Protein AF-A0A9E3TY62-F1 (afdb_monomer)

Structure (mmCIF, N/CA/C/O backbone):
data_AF-A0A9E3TY62-F1
#
_entry.id   AF-A0A9E3TY62-F1
#
loop_
_atom_site.group_PDB
_atom_site.id
_atom_site.type_symbol
_atom_site.label_atom_id
_atom_site.label_alt_id
_atom_site.label_comp_id
_atom_site.label_asym_id
_atom_site.label_entity_id
_atom_site.label_seq_id
_atom_site.pdbx_PDB_ins_code
_atom_site.Cartn_x
_atom_site.Cartn_y
_atom_site.Cartn_z
_atom_site.occupancy
_atom_site.B_iso_or_equiv
_atom_site.auth_seq_id
_atom_site.auth_comp_id
_atom_site.auth_asym_id
_atom_site.auth_atom_id
_atom_site.pdbx_PDB_model_num
ATOM 1 N N . MET A 1 1 ? 28.205 15.790 -9.329 1.00 44.00 1 MET A N 1
ATOM 2 C CA . MET A 1 1 ? 28.280 14.473 -10.002 1.00 44.00 1 MET A CA 1
ATOM 3 C C . MET A 1 1 ? 27.092 14.344 -10.946 1.00 44.00 1 MET A C 1
ATOM 5 O O . MET A 1 1 ? 25.979 14.552 -10.475 1.00 44.00 1 MET A O 1
ATOM 9 N N . PRO A 1 2 ? 27.276 14.058 -12.245 1.00 47.84 2 PRO A N 1
ATOM 10 C CA . PRO A 1 2 ? 26.145 13.788 -13.127 1.00 47.84 2 PRO A CA 1
ATOM 11 C C . PRO A 1 2 ? 25.469 12.479 -12.696 1.00 47.84 2 PRO A C 1
ATOM 13 O O . PRO A 1 2 ? 26.142 11.464 -12.509 1.00 47.84 2 PRO A O 1
ATOM 16 N N . ARG A 1 3 ? 24.142 12.502 -12.512 1.00 54.97 3 ARG A N 1
ATOM 17 C CA . ARG A 1 3 ? 23.332 11.284 -12.352 1.00 54.97 3 ARG A CA 1
ATOM 18 C C . ARG A 1 3 ? 23.587 10.414 -13.585 1.00 54.97 3 ARG A C 1
ATOM 20 O O . ARG A 1 3 ? 23.227 10.820 -14.687 1.00 54.97 3 ARG A O 1
ATOM 27 N N . ARG A 1 4 ? 24.222 9.245 -13.423 1.00 62.19 4 ARG A N 1
ATOM 28 C CA . ARG A 1 4 ? 24.257 8.229 -14.489 1.00 62.19 4 ARG A CA 1
ATOM 29 C C . ARG A 1 4 ? 22.813 7.986 -14.926 1.00 62.19 4 ARG A C 1
ATOM 31 O O . ARG A 1 4 ? 21.961 7.760 -14.065 1.00 62.19 4 ARG A O 1
ATOM 38 N N . SER A 1 5 ? 22.532 8.078 -16.226 1.00 72.75 5 SER A N 1
ATOM 39 C CA . SER A 1 5 ? 21.196 7.744 -16.715 1.00 72.75 5 SER A CA 1
ATOM 40 C C . SER A 1 5 ? 20.910 6.290 -16.351 1.00 72.75 5 SER A C 1
ATOM 42 O O . SER A 1 5 ? 21.790 5.428 -16.457 1.00 72.75 5 SER A O 1
ATOM 44 N N . ARG A 1 6 ? 19.692 6.017 -15.883 1.00 76.44 6 ARG A N 1
ATOM 45 C CA . ARG A 1 6 ? 19.261 4.644 -15.630 1.00 76.44 6 ARG A CA 1
ATOM 46 C C . ARG A 1 6 ? 19.288 3.866 -16.945 1.00 76.44 6 ARG A C 1
ATOM 48 O O . ARG A 1 6 ? 19.201 4.438 -18.032 1.00 76.44 6 ARG A O 1
ATOM 55 N N . SER A 1 7 ? 19.496 2.556 -16.853 1.00 84.50 7 SER A N 1
ATOM 56 C CA . SER A 1 7 ? 19.413 1.716 -18.043 1.00 84.50 7 SER A CA 1
ATOM 57 C C . SER A 1 7 ? 17.947 1.609 -18.469 1.00 84.50 7 SER A C 1
ATOM 59 O O . SER A 1 7 ? 17.064 1.478 -17.623 1.00 84.50 7 SER A O 1
ATOM 61 N N . LYS A 1 8 ? 17.681 1.571 -19.780 1.00 86.12 8 LYS A N 1
ATOM 62 C CA . LYS A 1 8 ? 16.323 1.331 -20.309 1.00 86.12 8 LYS A CA 1
ATOM 63 C C . LYS A 1 8 ? 15.694 0.042 -19.765 1.00 86.12 8 LYS A C 1
ATOM 65 O O . LYS A 1 8 ? 14.478 -0.077 -19.676 1.00 86.12 8 LYS A O 1
ATOM 70 N N . ARG A 1 9 ? 16.526 -0.953 -19.428 1.00 83.31 9 ARG A N 1
ATOM 71 C CA . ARG A 1 9 ? 16.085 -2.212 -18.813 1.00 83.31 9 ARG A CA 1
ATOM 72 C C . ARG A 1 9 ? 15.537 -1.984 -17.404 1.00 83.31 9 ARG A C 1
ATOM 74 O O . ARG A 1 9 ? 14.505 -2.556 -17.079 1.00 83.31 9 ARG A O 1
ATOM 81 N N . LEU A 1 10 ? 16.220 -1.171 -16.599 1.00 82.56 10 LEU A N 1
ATOM 82 C CA . LEU A 1 10 ? 15.779 -0.829 -15.250 1.00 82.56 10 LEU A CA 1
ATOM 83 C C . LEU A 1 10 ? 14.485 -0.008 -15.286 1.00 82.56 10 LEU A C 1
ATOM 85 O O . LEU A 1 10 ? 13.564 -0.320 -14.546 1.00 82.56 10 LEU A O 1
ATOM 89 N N . GLU A 1 11 ? 14.384 0.967 -16.192 1.00 86.50 11 GLU A N 1
ATOM 90 C CA . GLU A 1 11 ? 13.160 1.764 -16.383 1.00 86.50 11 GLU A CA 1
ATOM 91 C C . GLU A 1 11 ? 11.951 0.870 -16.690 1.00 86.50 11 GLU A C 1
ATOM 93 O O . GLU A 1 11 ? 10.975 0.888 -15.952 1.00 86.50 11 GLU A O 1
ATOM 98 N N . ARG A 1 12 ? 12.067 -0.033 -17.673 1.00 87.12 12 ARG A N 1
ATOM 99 C CA . ARG A 1 12 ? 10.995 -0.993 -18.001 1.00 87.12 12 ARG A CA 1
ATOM 100 C C . ARG A 1 12 ? 10.634 -1.939 -16.855 1.00 87.12 12 ARG A C 1
ATOM 102 O O . ARG A 1 12 ? 9.499 -2.400 -16.785 1.00 87.12 12 ARG A O 1
ATOM 109 N N . ALA A 1 13 ? 11.601 -2.300 -16.013 1.00 84.31 13 ALA A N 1
ATOM 110 C CA . ALA A 1 13 ? 11.338 -3.136 -14.846 1.00 84.31 13 ALA A CA 1
ATOM 111 C C . ALA A 1 13 ? 10.551 -2.362 -13.778 1.00 84.31 13 ALA A C 1
ATOM 113 O O . ALA A 1 13 ? 9.628 -2.917 -13.191 1.00 84.31 13 ALA A O 1
ATOM 114 N N . ILE A 1 14 ? 10.877 -1.082 -13.572 1.00 87.00 14 ILE A N 1
ATOM 115 C CA . ILE A 1 14 ? 10.149 -0.188 -12.662 1.00 87.00 14 ILE A CA 1
ATOM 116 C C . ILE A 1 14 ? 8.728 0.066 -13.170 1.00 87.00 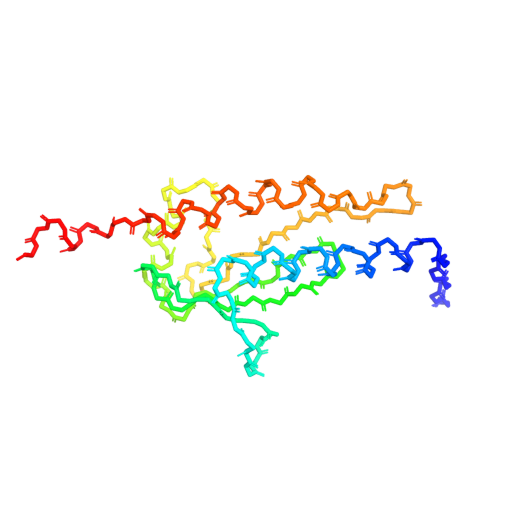14 ILE A C 1
ATOM 118 O O . ILE A 1 14 ? 7.794 0.007 -12.376 1.00 87.00 14 ILE A O 1
ATOM 122 N N . ASP A 1 15 ? 8.553 0.309 -14.470 1.00 90.12 15 ASP A N 1
ATOM 123 C CA . ASP A 1 15 ? 7.229 0.538 -15.059 1.00 90.12 15 ASP A CA 1
ATOM 124 C C . ASP A 1 15 ? 6.338 -0.694 -14.879 1.00 90.12 15 ASP A C 1
ATOM 126 O O . ASP A 1 15 ? 5.249 -0.593 -14.323 1.00 90.12 15 ASP A O 1
ATOM 130 N N . ARG A 1 16 ? 6.856 -1.884 -15.214 1.00 88.00 16 ARG A N 1
ATOM 131 C CA . ARG A 1 16 ? 6.154 -3.154 -14.978 1.00 88.00 16 ARG A CA 1
ATOM 132 C C . ARG A 1 16 ? 5.810 -3.361 -13.504 1.00 88.00 16 ARG A C 1
ATOM 134 O O . ARG A 1 16 ? 4.713 -3.799 -13.187 1.00 88.00 16 ARG A O 1
ATOM 141 N N . PHE A 1 17 ? 6.746 -3.060 -12.605 1.00 89.00 17 PHE A N 1
ATOM 142 C CA . PHE A 1 17 ? 6.515 -3.145 -11.166 1.00 89.00 17 PHE A CA 1
ATOM 143 C C . PHE A 1 17 ? 5.337 -2.273 -10.727 1.00 89.00 17 PHE A C 1
ATOM 145 O O . PHE A 1 17 ? 4.471 -2.744 -9.991 1.00 89.00 17 PHE A O 1
ATOM 152 N N . LYS A 1 18 ? 5.289 -1.024 -11.200 1.00 92.12 18 LYS A N 1
ATOM 153 C CA . LYS A 1 18 ? 4.190 -0.104 -10.905 1.00 92.12 18 LYS A CA 1
ATOM 154 C C . LYS A 1 18 ? 2.871 -0.611 -11.470 1.00 92.12 18 LYS A C 1
ATOM 156 O O . LYS A 1 18 ? 1.906 -0.692 -10.725 1.00 92.12 18 LYS A O 1
ATOM 161 N N . GLU A 1 19 ? 2.847 -1.000 -12.742 1.00 93.56 19 GLU A N 1
ATOM 162 C CA . GLU A 1 19 ? 1.646 -1.502 -13.419 1.00 93.56 19 GLU A CA 1
ATOM 163 C C . GLU A 1 19 ? 1.062 -2.741 -12.727 1.00 93.56 19 GLU A C 1
ATOM 165 O O . GLU A 1 19 ? -0.127 -2.767 -12.412 1.00 93.56 19 GLU A O 1
ATOM 170 N N . GLU A 1 20 ? 1.889 -3.754 -12.446 1.00 94.06 20 GLU A N 1
ATOM 171 C CA . GLU A 1 20 ? 1.426 -4.997 -11.817 1.00 94.06 20 GLU A CA 1
ATOM 172 C C . GLU A 1 20 ? 0.933 -4.758 -10.383 1.00 94.06 20 GLU A C 1
ATOM 174 O O . GLU A 1 20 ? -0.087 -5.320 -9.977 1.00 94.06 20 GLU A O 1
ATOM 179 N N . LEU A 1 21 ? 1.612 -3.899 -9.617 1.00 94.31 21 LEU A N 1
ATOM 180 C CA . LEU A 1 21 ? 1.193 -3.588 -8.254 1.00 94.31 21 LEU A CA 1
ATOM 181 C C . LEU A 1 21 ? -0.063 -2.704 -8.218 1.00 94.31 21 LEU A C 1
ATOM 183 O O . LEU A 1 21 ? -0.922 -2.932 -7.367 1.00 94.31 21 LEU A O 1
ATOM 187 N N . THR A 1 22 ? -0.205 -1.748 -9.143 1.00 95.56 22 THR A N 1
ATOM 188 C CA . THR A 1 22 ? -1.436 -0.960 -9.318 1.00 95.56 22 THR A CA 1
ATOM 189 C C . THR A 1 22 ? -2.611 -1.881 -9.633 1.00 95.56 22 THR A C 1
ATOM 191 O O . THR A 1 22 ? -3.609 -1.858 -8.914 1.00 95.56 22 THR A O 1
ATOM 194 N N . ALA A 1 23 ? -2.469 -2.765 -10.625 1.00 96.44 23 ALA A N 1
ATOM 195 C CA . ALA A 1 23 ? -3.512 -3.727 -10.974 1.00 96.44 23 ALA A CA 1
ATOM 196 C C . ALA A 1 23 ? -3.875 -4.634 -9.785 1.00 96.44 23 ALA A C 1
ATOM 198 O O . ALA A 1 23 ? -5.050 -4.928 -9.551 1.00 96.44 23 ALA A O 1
ATOM 199 N N . PHE A 1 24 ? -2.880 -5.049 -8.994 1.00 97.06 24 PHE A N 1
ATOM 200 C CA . PHE A 1 24 ? -3.114 -5.823 -7.781 1.00 97.06 24 PHE A CA 1
ATOM 201 C C . PHE A 1 24 ? -3.959 -5.055 -6.757 1.00 97.06 24 PHE A C 1
ATOM 203 O O . PHE A 1 24 ? -4.980 -5.583 -6.317 1.00 97.06 24 PHE A O 1
ATOM 210 N N . ILE A 1 25 ? -3.588 -3.827 -6.381 1.00 97.06 25 ILE A N 1
ATOM 211 C CA . ILE A 1 25 ? -4.348 -3.074 -5.368 1.00 97.06 25 ILE A CA 1
ATOM 212 C C . ILE A 1 25 ? -5.742 -2.683 -5.871 1.00 97.06 25 ILE A C 1
ATOM 214 O O . ILE A 1 25 ? -6.698 -2.722 -5.099 1.00 97.06 25 ILE A O 1
ATOM 218 N N . GLU A 1 26 ? -5.896 -2.389 -7.163 1.00 96.94 26 GLU A N 1
ATOM 219 C CA . GLU A 1 26 ? -7.201 -2.135 -7.786 1.00 96.94 26 GLU A CA 1
ATOM 220 C C . GLU A 1 2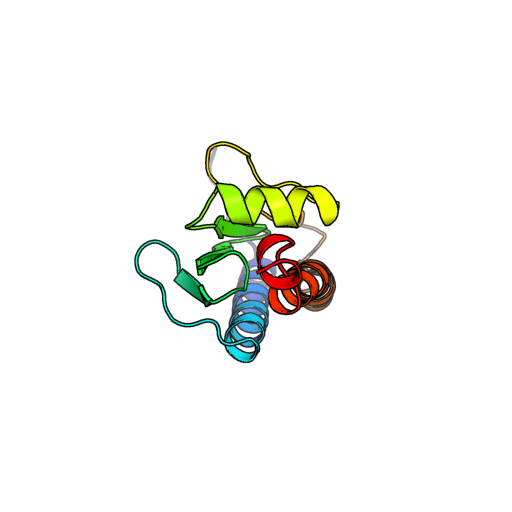6 ? -8.092 -3.382 -7.740 1.00 96.94 26 GLU A C 1
ATOM 222 O O . GLU A 1 26 ? -9.266 -3.284 -7.389 1.00 96.94 26 GLU A O 1
ATOM 227 N N . SER A 1 27 ? -7.529 -4.578 -7.960 1.00 97.44 27 SER A N 1
ATOM 228 C CA . SER A 1 27 ? -8.265 -5.845 -7.798 1.00 97.44 27 SER A CA 1
ATOM 229 C C . SER A 1 27 ? -8.742 -6.100 -6.361 1.00 97.44 27 SER A C 1
ATOM 231 O O . SER A 1 27 ? -9.641 -6.911 -6.140 1.00 97.44 27 SER A O 1
ATOM 233 N N . LYS A 1 28 ? -8.154 -5.405 -5.378 1.00 97.38 28 LYS A N 1
ATOM 234 C CA . LYS A 1 28 ? -8.562 -5.429 -3.967 1.00 97.38 28 LYS A CA 1
ATOM 235 C C . LYS A 1 28 ? -9.543 -4.314 -3.601 1.00 97.38 28 LYS A C 1
ATOM 237 O O . LYS A 1 28 ? -9.956 -4.246 -2.452 1.00 97.38 28 LYS A O 1
ATOM 242 N N . GLY A 1 29 ? -9.940 -3.473 -4.556 1.00 97.00 29 GLY A N 1
ATOM 243 C CA . GLY A 1 29 ? -10.878 -2.371 -4.337 1.00 97.00 29 GLY A CA 1
ATOM 244 C C . GLY A 1 29 ? -10.212 -1.013 -4.118 1.00 97.00 29 GLY A C 1
ATOM 245 O O . GLY A 1 29 ? -10.885 -0.070 -3.701 1.00 97.00 29 GLY A O 1
ATOM 246 N N . ALA A 1 30 ? -8.910 -0.876 -4.392 1.00 97.19 30 ALA A N 1
ATOM 247 C CA . ALA A 1 30 ? -8.287 0.440 -4.388 1.00 97.19 30 ALA A CA 1
ATOM 248 C C . ALA A 1 30 ? -8.889 1.334 -5.485 1.00 97.19 30 ALA A C 1
ATOM 250 O O . ALA A 1 30 ? -9.137 0.905 -6.609 1.00 97.19 30 ALA A O 1
ATOM 251 N N . THR A 1 31 ? -9.087 2.605 -5.156 1.00 96.50 31 THR A N 1
ATOM 252 C CA . THR A 1 31 ? -9.574 3.652 -6.062 1.00 96.50 31 THR A CA 1
ATOM 253 C C . THR A 1 31 ? -8.575 4.801 -6.119 1.00 96.50 31 THR A C 1
ATOM 255 O O . THR A 1 31 ? -7.674 4.892 -5.282 1.00 96.50 31 THR A O 1
ATOM 258 N N . ALA A 1 32 ? -8.721 5.696 -7.097 1.00 94.69 32 ALA A N 1
ATOM 259 C CA . ALA A 1 32 ? -7.863 6.870 -7.211 1.00 94.69 32 ALA A CA 1
ATOM 260 C C . ALA A 1 32 ? -7.940 7.757 -5.951 1.00 94.69 32 ALA A C 1
ATOM 262 O O . ALA A 1 32 ? -9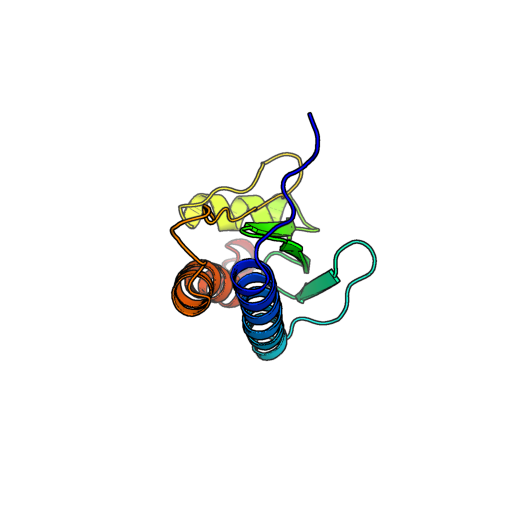.019 8.071 -5.432 1.00 94.69 32 ALA A O 1
ATOM 263 N N . GLY A 1 33 ? -6.774 8.167 -5.455 1.00 89.44 33 GLY A N 1
ATOM 264 C CA . GLY A 1 33 ? -6.626 9.101 -4.345 1.00 89.44 33 GLY A CA 1
ATOM 265 C C . GLY A 1 33 ? -6.405 10.546 -4.808 1.00 89.44 33 GLY A C 1
ATOM 266 O O . GLY A 1 33 ? -6.322 10.842 -5.997 1.00 89.44 33 GLY A O 1
ATOM 267 N N . ARG A 1 34 ? -6.332 11.475 -3.843 1.00 82.06 34 ARG A N 1
ATOM 268 C CA . ARG A 1 34 ? -6.023 12.898 -4.096 1.00 82.06 34 ARG A CA 1
ATOM 269 C C . ARG A 1 34 ? -4.586 13.261 -3.722 1.00 82.06 34 ARG A C 1
ATOM 271 O O . ARG A 1 34 ? -3.880 13.866 -4.516 1.00 82.06 34 ARG A O 1
ATOM 278 N N . PHE A 1 35 ? -4.183 12.941 -2.489 1.00 73.81 35 PHE A N 1
ATOM 279 C CA . PHE A 1 35 ? -2.837 13.229 -1.968 1.00 73.81 35 PHE A CA 1
ATOM 280 C C . PHE A 1 35 ? -1.853 12.081 -2.203 1.00 73.81 35 PHE A C 1
ATOM 282 O O . PHE A 1 35 ? -0.667 12.315 -2.410 1.00 73.81 35 PHE A O 1
ATOM 289 N N . TYR A 1 36 ? -2.368 10.857 -2.167 1.00 80.81 36 TYR A N 1
ATOM 290 C CA . TYR A 1 36 ? -1.694 9.643 -2.603 1.00 80.81 36 TYR A CA 1
ATOM 291 C C . TYR A 1 36 ? -2.356 9.169 -3.896 1.00 80.81 36 TYR A C 1
ATOM 293 O O . TYR A 1 36 ? -3.485 9.571 -4.187 1.00 80.81 36 TYR A O 1
ATOM 301 N N . GLU A 1 37 ? -1.660 8.331 -4.658 1.00 90.94 37 GLU A N 1
ATOM 302 C CA . GLU A 1 37 ? -2.117 7.871 -5.978 1.00 90.94 37 GLU A CA 1
ATOM 303 C C . GLU A 1 37 ? -3.390 7.029 -5.855 1.00 90.94 37 GLU A C 1
ATOM 305 O O . GLU A 1 37 ? -4.328 7.186 -6.637 1.00 90.94 37 GLU A O 1
ATOM 310 N N . HIS A 1 38 ? -3.461 6.208 -4.808 1.00 97.31 38 HIS A N 1
ATOM 311 C CA . HIS A 1 38 ? -4.563 5.299 -4.545 1.00 97.31 38 HIS A CA 1
ATOM 312 C C . HIS A 1 38 ? -5.024 5.373 -3.086 1.00 97.31 38 HIS A C 1
ATOM 314 O O . HIS A 1 38 ? -4.322 5.857 -2.190 1.00 97.31 38 HIS A O 1
ATOM 320 N N . LYS A 1 39 ? -6.234 4.880 -2.839 1.00 97.44 39 LYS A N 1
ATOM 321 C CA . LYS A 1 39 ? -6.800 4.667 -1.507 1.00 97.44 39 LYS A CA 1
ATOM 322 C C . LYS A 1 39 ? -7.659 3.408 -1.500 1.00 97.44 39 LYS A C 1
ATOM 324 O O . LYS A 1 39 ? -8.302 3.109 -2.502 1.00 97.44 39 LYS A O 1
ATOM 329 N N . ILE A 1 40 ? -7.693 2.701 -0.382 1.00 97.25 40 ILE A N 1
ATOM 330 C CA . ILE A 1 40 ? -8.517 1.506 -0.189 1.00 97.25 40 ILE A CA 1
ATOM 331 C C . ILE A 1 40 ? -9.209 1.592 1.171 1.00 97.25 40 ILE A C 1
ATOM 333 O O . ILE A 1 40 ? -8.586 1.981 2.161 1.00 97.25 40 ILE A O 1
ATOM 337 N N . GLU A 1 41 ? -10.505 1.294 1.208 1.00 97.38 41 GLU A N 1
ATOM 338 C CA . GLU A 1 41 ? -11.246 1.183 2.465 1.00 97.38 41 GLU A CA 1
ATOM 339 C C . GLU A 1 41 ? -10.866 -0.122 3.157 1.00 97.38 41 GLU A C 1
ATOM 341 O O . GLU A 1 41 ? -10.805 -1.178 2.528 1.00 97.38 41 GLU A O 1
ATOM 346 N N . THR A 1 42 ? -10.571 -0.041 4.450 1.00 96.62 42 THR A N 1
ATOM 347 C CA . THR A 1 42 ? -10.185 -1.197 5.259 1.00 96.62 42 THR A CA 1
ATOM 348 C C . THR A 1 42 ? -10.907 -1.151 6.604 1.00 96.62 42 THR A C 1
ATOM 350 O O . THR A 1 42 ? -11.371 -0.082 7.011 1.00 96.62 42 THR A O 1
ATOM 353 N N . PRO A 1 43 ? -10.956 -2.266 7.345 1.00 95.38 43 PRO A N 1
ATOM 354 C CA . PRO A 1 43 ? -11.450 -2.271 8.721 1.00 95.38 43 PRO A CA 1
ATOM 355 C C . PRO A 1 43 ? -10.721 -1.299 9.665 1.00 95.38 43 PRO A C 1
ATOM 357 O O . PRO A 1 43 ? -11.301 -0.849 10.647 1.00 95.38 43 PRO A O 1
ATOM 360 N N . ALA A 1 44 ? -9.472 -0.921 9.363 1.00 95.06 44 ALA A N 1
ATOM 361 C CA . ALA A 1 44 ? -8.726 0.103 10.103 1.00 95.06 44 ALA A CA 1
ATOM 362 C C . ALA A 1 44 ? 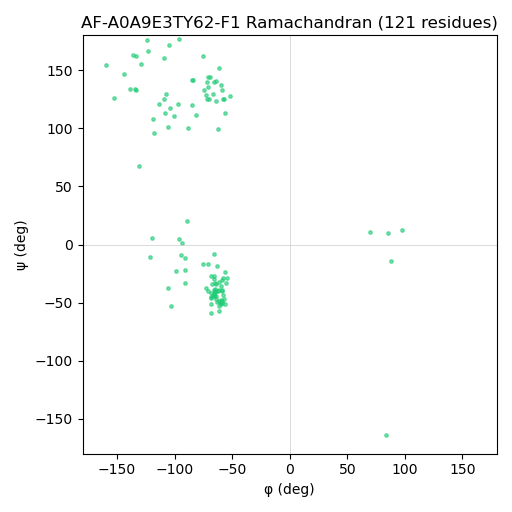-8.931 1.530 9.553 1.00 95.06 44 ALA A C 1
ATOM 364 O O . ALA A 1 44 ? -8.088 2.405 9.759 1.00 95.06 44 ALA A O 1
ATOM 365 N N . GLY A 1 45 ? -10.014 1.761 8.807 1.00 95.00 45 GLY A N 1
ATOM 366 C CA . GLY A 1 45 ? -10.271 3.005 8.089 1.00 95.00 45 GLY A CA 1
ATOM 367 C C . GLY A 1 45 ? -9.578 3.056 6.726 1.00 95.00 45 GLY A C 1
ATOM 368 O O . GLY A 1 45 ? -9.152 2.041 6.168 1.00 95.00 45 GLY A O 1
ATOM 369 N N . LEU A 1 46 ? -9.485 4.254 6.150 1.00 97.25 46 LEU A N 1
ATOM 370 C CA . LEU A 1 46 ? -8.906 4.436 4.824 1.00 97.25 46 LEU A CA 1
ATOM 371 C C . LEU A 1 46 ? -7.379 4.264 4.858 1.00 97.25 46 LEU A C 1
ATOM 373 O O . LEU A 1 46 ? -6.680 4.921 5.635 1.00 97.25 46 LEU A O 1
ATOM 377 N N . LEU A 1 47 ? -6.850 3.420 3.972 1.00 98.06 47 LEU A N 1
ATOM 378 C CA . LEU A 1 47 ? -5.417 3.294 3.721 1.00 98.06 47 LEU A CA 1
ATOM 379 C C . LEU A 1 47 ? -5.069 3.997 2.407 1.00 98.06 47 LEU A C 1
ATOM 381 O O . LEU A 1 47 ? -5.520 3.608 1.331 1.00 98.06 47 LEU A O 1
ATOM 385 N N . HIS A 1 48 ? -4.234 5.026 2.484 1.00 98.19 48 HIS A N 1
ATOM 386 C CA . HIS A 1 48 ? -3.671 5.703 1.321 1.00 98.19 48 HIS A CA 1
ATOM 387 C C . HIS A 1 48 ? -2.422 4.981 0.815 1.00 98.19 48 HIS A C 1
ATOM 389 O O . HIS A 1 48 ? -1.619 4.529 1.629 1.00 98.19 48 HIS A O 1
ATOM 395 N N . ILE A 1 49 ? -2.233 4.905 -0.506 1.00 98.00 49 ILE A N 1
ATOM 396 C CA . ILE A 1 49 ? -1.163 4.131 -1.151 1.00 98.00 49 ILE A CA 1
ATOM 397 C C . ILE A 1 49 ? -0.552 4.928 -2.315 1.00 98.00 49 ILE A C 1
ATOM 399 O O . ILE A 1 49 ? -1.269 5.461 -3.158 1.00 98.00 49 ILE A O 1
ATOM 403 N N . SER A 1 50 ? 0.778 4.974 -2.389 1.00 96.44 50 SER A N 1
ATOM 404 C CA . SER A 1 50 ? 1.545 5.457 -3.546 1.00 96.44 50 SER A CA 1
ATOM 405 C C . SER A 1 50 ? 2.670 4.485 -3.880 1.00 96.44 50 SER A C 1
ATOM 407 O O . SER A 1 50 ? 3.429 4.078 -2.992 1.00 96.44 50 SER A O 1
ATOM 409 N N . ILE A 1 51 ? 2.811 4.146 -5.160 1.00 94.56 51 ILE A N 1
ATOM 410 C CA . ILE A 1 51 ? 3.777 3.154 -5.631 1.00 94.56 51 ILE A CA 1
ATOM 411 C C . ILE A 1 51 ? 5.000 3.870 -6.202 1.00 94.56 51 ILE A C 1
ATOM 413 O O . ILE A 1 51 ? 4.988 4.487 -7.269 1.00 94.56 51 ILE A O 1
ATOM 417 N N . ASN A 1 52 ? 6.110 3.756 -5.484 1.00 91.56 52 ASN A N 1
ATOM 418 C CA . ASN A 1 52 ? 7.366 4.391 -5.841 1.00 91.56 52 ASN A CA 1
ATOM 419 C C . ASN A 1 52 ? 8.354 3.367 -6.408 1.00 91.56 52 AS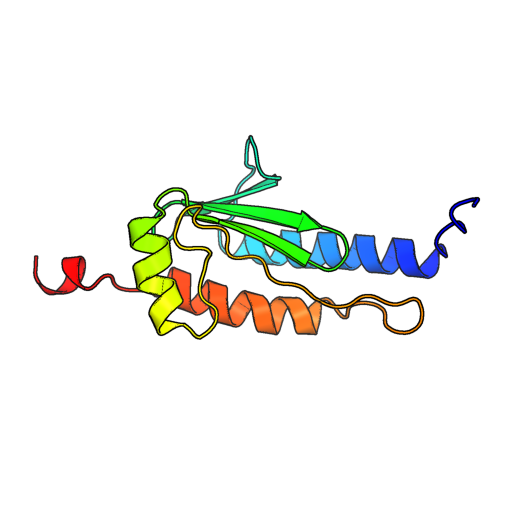N A C 1
ATOM 421 O O . ASN A 1 52 ? 8.133 2.163 -6.372 1.00 91.56 52 ASN A O 1
ATOM 425 N N . GLU A 1 53 ? 9.480 3.845 -6.933 1.00 88.81 53 GLU A N 1
ATOM 426 C CA . GLU A 1 53 ? 10.586 2.978 -7.346 1.00 88.81 53 GLU A CA 1
ATOM 427 C C . GLU A 1 53 ? 11.139 2.215 -6.132 1.00 88.81 53 GLU A C 1
ATOM 429 O O . GLU A 1 53 ? 11.906 2.770 -5.348 1.00 88.81 53 GLU A O 1
ATOM 434 N N . GLY A 1 54 ? 10.737 0.950 -5.967 1.00 85.81 54 GLY A N 1
ATOM 435 C CA . GLY A 1 54 ? 11.303 0.071 -4.937 1.00 85.81 54 GLY A CA 1
ATOM 436 C C . GLY A 1 54 ? 10.658 0.198 -3.580 1.00 85.81 54 GLY A C 1
ATOM 437 O O . GLY A 1 54 ? 11.171 -0.339 -2.611 1.00 85.81 54 GLY A O 1
ATOM 438 N N . TRP A 1 55 ? 9.548 0.911 -3.456 1.00 91.56 55 TRP A N 1
ATOM 439 C CA . TRP A 1 55 ? 8.842 0.959 -2.187 1.00 91.56 55 TRP A CA 1
ATOM 440 C C . TRP A 1 55 ? 7.394 1.377 -2.369 1.00 91.56 55 TRP A C 1
ATOM 442 O O . TRP A 1 55 ? 7.031 2.076 -3.317 1.00 91.56 55 TRP A O 1
ATOM 452 N N . ILE A 1 56 ? 6.571 0.950 -1.425 1.00 95.44 56 ILE A N 1
ATOM 453 C CA . ILE A 1 56 ? 5.156 1.280 -1.348 1.00 95.44 56 ILE A CA 1
ATOM 454 C C . ILE A 1 56 ? 5.012 2.229 -0.171 1.00 95.44 56 ILE A C 1
ATOM 456 O O . ILE A 1 56 ? 5.259 1.857 0.978 1.00 95.44 56 ILE A O 1
ATOM 460 N N . ALA A 1 57 ? 4.653 3.474 -0.462 1.00 96.56 57 ALA A N 1
ATOM 461 C CA . ALA A 1 57 ? 4.342 4.440 0.573 1.00 96.56 57 ALA A CA 1
ATOM 462 C C . ALA A 1 57 ? 2.877 4.256 0.954 1.00 96.56 57 ALA A C 1
ATOM 464 O O . ALA A 1 57 ? 2.007 4.415 0.098 1.00 96.56 57 ALA A O 1
ATOM 465 N N . THR A 1 58 ? 2.599 3.947 2.220 1.00 97.81 58 THR A N 1
ATOM 466 C CA . THR A 1 58 ? 1.217 3.854 2.696 1.00 97.81 58 THR A CA 1
ATOM 467 C C . THR A 1 58 ? 0.996 4.661 3.960 1.00 97.81 58 THR A C 1
ATOM 469 O O . THR A 1 58 ? 1.937 4.963 4.707 1.00 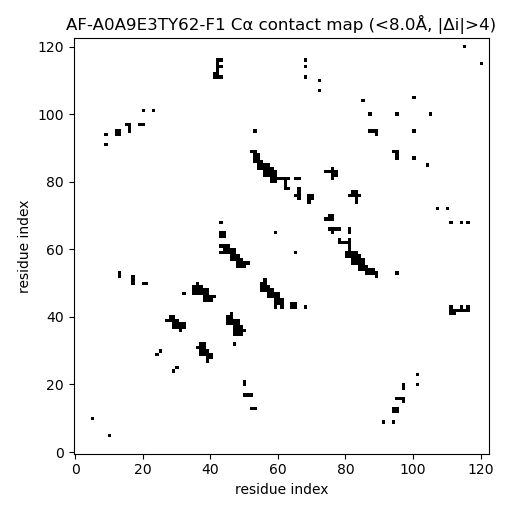97.81 58 THR A O 1
ATOM 472 N N . ARG A 1 59 ? -0.255 5.057 4.188 1.00 98.00 59 ARG A N 1
ATOM 473 C CA . ARG A 1 59 ? -0.644 5.809 5.374 1.00 98.00 59 ARG A CA 1
ATOM 474 C C . ARG A 1 59 ? -2.100 5.563 5.740 1.00 98.00 59 ARG A C 1
ATOM 476 O O . ARG A 1 59 ? -2.975 5.808 4.916 1.00 98.00 59 ARG A O 1
ATOM 483 N N . PHE A 1 60 ? -2.342 5.159 6.980 1.00 97.81 60 PHE A N 1
ATOM 484 C CA . PHE A 1 60 ? -3.689 5.123 7.545 1.00 97.81 60 PHE A CA 1
ATOM 485 C C . PHE A 1 60 ? -4.207 6.542 7.802 1.00 97.81 60 PHE A C 1
ATOM 487 O O . PHE A 1 60 ? -3.473 7.384 8.330 1.00 97.81 60 PHE A O 1
ATOM 494 N N . GLU A 1 61 ? -5.459 6.802 7.431 1.00 96.50 61 GLU A N 1
ATOM 495 C CA . GLU A 1 61 ? -6.182 8.015 7.826 1.00 96.50 61 GLU A CA 1
ATOM 496 C C . GLU A 1 61 ? -6.467 8.001 9.335 1.00 96.50 61 GLU A C 1
ATOM 498 O O . GLU A 1 61 ? -6.150 8.969 10.029 1.00 96.50 61 GLU A O 1
ATOM 503 N N . ASP A 1 62 ? -6.944 6.866 9.860 1.00 96.62 62 ASP A N 1
ATOM 504 C CA . ASP A 1 62 ? -7.045 6.619 11.298 1.00 96.62 62 ASP A CA 1
ATOM 505 C C . ASP A 1 62 ? -5.738 6.015 11.838 1.00 96.62 62 ASP A C 1
ATOM 507 O O . ASP A 1 62 ? -5.448 4.820 11.725 1.00 96.62 62 ASP A O 1
ATOM 511 N N . VAL A 1 63 ? -4.923 6.872 12.454 1.00 97.31 63 VAL A N 1
ATOM 512 C CA . VAL A 1 63 ? -3.645 6.474 13.056 1.00 97.31 63 VAL A CA 1
ATOM 513 C C . VAL A 1 63 ? -3.845 5.498 14.221 1.00 97.31 63 VAL A C 1
ATOM 515 O O . VAL A 1 63 ? -3.007 4.618 14.424 1.00 97.31 63 VAL A O 1
ATOM 518 N N . GLY A 1 64 ? -4.921 5.627 14.999 1.00 95.62 64 GLY A N 1
ATOM 519 C CA . GLY A 1 64 ? -5.194 4.765 16.151 1.00 95.62 64 GLY A CA 1
ATOM 520 C C . GLY A 1 64 ? -5.511 3.338 15.717 1.00 95.62 64 GLY A C 1
ATOM 521 O O . GLY A 1 64 ? -4.848 2.396 16.164 1.00 95.62 64 GLY A O 1
ATOM 522 N N . ALA A 1 65 ? -6.452 3.193 14.784 1.00 95.31 65 ALA A N 1
ATOM 523 C CA . ALA A 1 65 ? -6.843 1.900 14.230 1.00 95.31 65 ALA A CA 1
ATOM 524 C C . ALA A 1 65 ? -5.687 1.230 13.466 1.00 95.31 65 ALA A C 1
ATOM 526 O O . ALA A 1 65 ? -5.379 0.060 13.705 1.00 95.31 65 ALA A O 1
ATOM 527 N N . GLY A 1 66 ? -4.964 1.988 12.632 1.00 96.44 66 GLY A N 1
ATOM 528 C CA . GLY A 1 66 ? -3.779 1.486 11.928 1.00 96.44 66 GLY A CA 1
ATOM 529 C C . GLY A 1 66 ? -2.692 0.972 12.879 1.00 96.44 66 GLY A C 1
ATOM 530 O O . GLY A 1 66 ? -2.092 -0.080 12.649 1.00 96.44 66 GLY A O 1
ATOM 531 N N . ASN A 1 67 ? -2.466 1.656 14.004 1.00 95.62 67 ASN A N 1
ATOM 532 C CA . ASN A 1 67 ? -1.559 1.171 15.047 1.00 95.62 67 ASN A CA 1
ATOM 533 C C . ASN A 1 67 ? -2.057 -0.111 15.716 1.00 95.62 67 ASN A C 1
ATOM 535 O O . ASN A 1 67 ? -1.254 -1.008 15.975 1.00 95.62 67 ASN A O 1
ATOM 539 N N . ALA A 1 68 ? -3.349 -0.187 16.038 1.00 94.19 68 ALA A N 1
ATOM 540 C CA . ALA A 1 68 ? -3.936 -1.358 16.681 1.00 94.19 68 ALA A CA 1
ATOM 541 C C . ALA A 1 68 ? -3.756 -2.609 15.810 1.00 94.19 68 ALA A C 1
ATOM 543 O O . ALA A 1 68 ? -3.242 -3.620 16.292 1.00 94.19 68 ALA A O 1
ATOM 544 N N . PHE A 1 69 ? -4.062 -2.503 14.514 1.00 94.62 69 PHE A N 1
ATOM 545 C CA . PHE A 1 69 ? -3.816 -3.570 13.551 1.00 94.62 69 PHE A CA 1
ATOM 546 C C . PHE A 1 69 ? -2.318 -3.896 13.437 1.00 94.62 69 PHE A C 1
ATOM 548 O O . PHE A 1 69 ? -1.897 -5.032 13.684 1.00 94.62 69 PHE A O 1
ATOM 555 N N . THR A 1 70 ? -1.485 -2.906 13.097 1.00 95.00 70 THR A N 1
ATOM 556 C CA . THR A 1 70 ? -0.093 -3.175 12.698 1.00 95.00 70 THR A CA 1
ATOM 557 C C . THR A 1 70 ? 0.792 -3.677 13.836 1.00 95.00 70 THR A C 1
ATOM 559 O O . THR A 1 70 ? 1.702 -4.469 13.578 1.00 95.00 70 THR A O 1
ATOM 562 N N . LYS A 1 71 ? 0.492 -3.327 15.097 1.00 90.56 71 LYS A N 1
ATOM 563 C CA . LYS A 1 71 ? 1.155 -3.907 16.283 1.00 90.56 71 LYS A CA 1
ATOM 564 C C . LYS A 1 71 ? 1.069 -5.436 16.324 1.00 90.56 71 LYS A C 1
ATOM 566 O O . LYS A 1 71 ? 2.002 -6.076 16.796 1.00 90.56 71 LYS A O 1
ATOM 571 N N . SER A 1 72 ? -0.020 -6.013 15.817 1.00 84.00 72 SER A N 1
ATOM 572 C CA . SER A 1 72 ? -0.246 -7.466 15.778 1.00 84.00 72 SER A CA 1
ATOM 573 C C . SER A 1 72 ? 0.251 -8.139 14.487 1.00 84.00 72 SER A C 1
ATOM 575 O O . SER A 1 72 ? 0.317 -9.368 14.404 1.00 84.00 72 SER A O 1
ATOM 577 N N . CYS A 1 73 ? 0.601 -7.352 13.462 1.00 81.44 73 CYS A N 1
ATOM 578 C CA . CYS A 1 73 ? 0.904 -7.868 12.125 1.00 81.44 73 CYS A CA 1
ATOM 579 C C . CYS A 1 73 ? 2.402 -8.124 11.873 1.00 81.44 73 CYS A C 1
ATOM 581 O O . CYS A 1 73 ? 2.743 -8.741 10.870 1.00 81.44 73 CYS A O 1
ATOM 583 N N . GLY A 1 74 ? 3.296 -7.702 12.776 1.00 81.56 74 GLY A N 1
ATOM 584 C CA . GLY A 1 74 ? 4.752 -7.905 12.672 1.00 81.56 74 GLY A CA 1
ATOM 585 C C . GLY A 1 74 ? 5.507 -6.808 11.910 1.00 81.56 74 GLY A C 1
ATOM 586 O O . GLY A 1 74 ? 6.721 -6.700 12.057 1.00 81.56 74 GLY A O 1
ATOM 587 N N . VAL A 1 75 ? 4.802 -5.946 11.170 1.00 89.75 75 VAL A N 1
ATOM 588 C CA . VAL A 1 75 ? 5.357 -4.732 10.552 1.00 89.75 75 VAL A CA 1
ATOM 589 C C . VAL A 1 75 ? 4.621 -3.533 11.149 1.00 89.75 75 VAL A C 1
ATOM 591 O O . VAL A 1 75 ? 3.518 -3.228 10.704 1.00 89.75 75 VAL A O 1
ATOM 594 N N . PRO A 1 76 ? 5.155 -2.864 12.184 1.00 93.56 76 PRO A N 1
ATOM 595 C CA . PRO A 1 76 ? 4.454 -1.756 12.823 1.00 93.56 76 PRO A CA 1
ATOM 596 C C . PRO A 1 76 ? 4.436 -0.515 11.922 1.00 93.56 76 PRO A C 1
ATOM 598 O O . PRO A 1 76 ? 5.444 -0.167 11.303 1.00 93.56 76 PRO A O 1
ATOM 601 N N . CYS A 1 77 ? 3.310 0.201 11.882 1.00 96.69 77 CYS A N 1
ATOM 602 C CA . CYS A 1 77 ? 3.287 1.544 11.309 1.00 96.69 77 CYS A CA 1
ATOM 603 C C . CYS 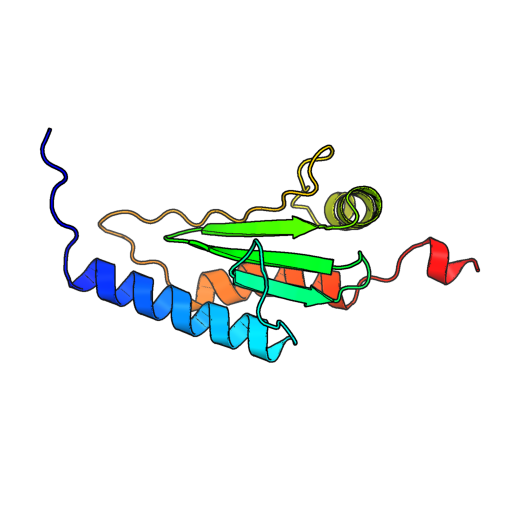A 1 77 ? 3.928 2.562 12.265 1.00 96.69 77 CYS A C 1
ATOM 605 O O . CYS A 1 77 ? 4.065 2.330 13.468 1.00 96.69 77 CYS A O 1
ATOM 607 N N . ASN A 1 78 ? 4.301 3.730 11.745 1.00 97.00 78 ASN A N 1
ATOM 608 C CA . ASN A 1 78 ? 4.743 4.842 12.574 1.00 97.00 78 ASN A CA 1
ATOM 609 C C . ASN A 1 78 ? 3.586 5.329 13.471 1.00 97.00 78 ASN A C 1
ATOM 611 O O . ASN A 1 78 ? 2.567 5.780 12.936 1.00 97.00 78 ASN A O 1
ATOM 615 N N . PRO A 1 79 ? 3.762 5.358 14.806 1.00 96.25 79 PRO A N 1
ATOM 616 C CA . PRO A 1 79 ? 2.642 5.539 15.718 1.00 96.25 79 PRO A CA 1
ATOM 617 C C . PRO A 1 79 ? 2.034 6.937 15.733 1.00 96.25 79 PRO A C 1
ATOM 619 O O . PRO A 1 79 ? 0.908 7.093 16.188 1.00 96.25 79 PRO A O 1
ATOM 622 N N . TYR A 1 80 ? 2.740 7.939 15.212 1.00 96.62 80 TYR A N 1
ATOM 623 C CA . TYR A 1 80 ? 2.282 9.329 15.200 1.00 96.62 80 TYR A CA 1
ATOM 624 C C . TYR A 1 80 ? 1.675 9.747 13.862 1.00 96.62 80 TYR A C 1
ATOM 626 O O . TYR A 1 80 ? 0.932 10.719 13.791 1.00 96.62 80 TYR A O 1
ATOM 634 N N . SER A 1 81 ? 2.029 9.052 12.780 1.00 96.88 81 SER A N 1
ATOM 635 C CA . SER A 1 81 ? 1.650 9.457 11.423 1.00 96.88 81 SER A CA 1
ATOM 636 C C . SER A 1 81 ? 0.847 8.413 10.660 1.00 96.88 81 SER A C 1
ATOM 638 O O . SER A 1 81 ? 0.350 8.741 9.585 1.00 96.88 81 SER A O 1
ATOM 640 N N . GLY A 1 82 ? 0.743 7.181 11.168 1.00 97.19 82 GLY A N 1
ATOM 641 C CA . GLY A 1 82 ? 0.072 6.072 10.488 1.00 97.19 82 GLY A CA 1
ATOM 642 C C . GLY A 1 82 ? 0.820 5.572 9.250 1.00 97.19 82 GLY A C 1
ATOM 643 O O . GLY A 1 82 ? 0.258 4.821 8.461 1.00 97.19 82 GLY A O 1
ATOM 644 N N . LYS A 1 83 ? 2.071 6.004 9.031 1.00 97.62 83 LYS A N 1
ATOM 645 C CA . LYS A 1 83 ? 2.871 5.588 7.870 1.00 97.62 83 LYS A CA 1
ATOM 646 C C . LYS A 1 83 ? 3.272 4.125 7.994 1.00 97.62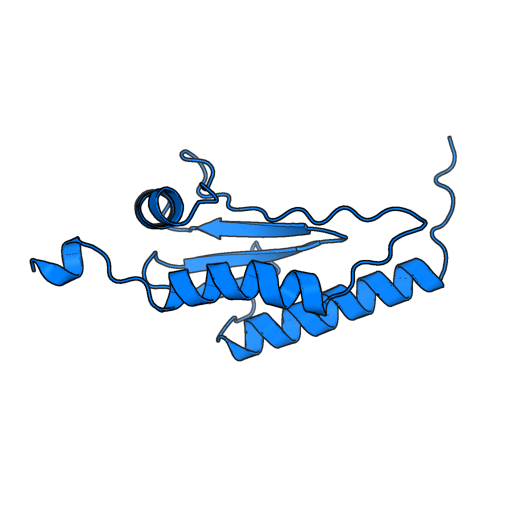 83 LYS A C 1
ATOM 648 O O . LYS A 1 83 ? 3.919 3.762 8.974 1.00 97.62 83 LYS A O 1
ATOM 653 N N . TRP A 1 84 ? 2.962 3.324 6.987 1.00 97.38 84 TRP A N 1
ATOM 654 C CA . TRP A 1 84 ? 3.241 1.890 6.966 1.00 97.38 84 TRP A CA 1
ATOM 655 C C . TRP A 1 84 ? 3.923 1.514 5.646 1.00 97.38 84 TRP A C 1
ATOM 657 O O . TRP A 1 84 ? 3.345 0.920 4.742 1.00 97.38 84 TRP A O 1
ATOM 667 N N . ASN A 1 85 ? 5.153 1.998 5.484 1.00 96.19 85 ASN A N 1
ATOM 668 C CA . ASN A 1 85 ? 5.876 1.901 4.221 1.00 96.19 85 ASN A CA 1
ATOM 669 C C . ASN A 1 85 ? 6.576 0.547 4.078 1.00 96.19 85 ASN A C 1
ATOM 671 O O . ASN A 1 85 ? 7.187 0.063 5.030 1.00 96.19 85 ASN A O 1
ATOM 675 N N . PHE A 1 86 ? 6.573 0.008 2.862 1.00 94.81 86 PHE A N 1
ATOM 676 C CA . PHE A 1 86 ? 7.237 -1.248 2.515 1.00 94.81 86 PHE A CA 1
ATOM 677 C C . PHE A 1 86 ? 8.386 -0.960 1.564 1.00 94.81 86 PHE A C 1
ATOM 679 O O . PHE A 1 86 ? 8.167 -0.386 0.500 1.00 94.81 86 PHE A O 1
ATOM 686 N N . HIS A 1 87 ? 9.607 -1.324 1.950 1.00 91.44 87 HIS A N 1
ATOM 687 C CA . HIS A 1 87 ? 10.815 -1.039 1.181 1.00 91.44 87 HIS A CA 1
ATOM 688 C C . HIS A 1 87 ? 11.380 -2.322 0.571 1.00 91.44 87 HIS A C 1
ATOM 690 O O . HIS A 1 87 ? 11.691 -3.270 1.286 1.00 91.44 87 HIS A O 1
ATOM 696 N N . TYR A 1 88 ? 11.568 -2.305 -0.743 1.00 87.81 88 TYR A N 1
ATOM 697 C CA . TYR A 1 88 ? 12.114 -3.389 -1.547 1.00 87.81 88 TYR A CA 1
ATOM 698 C C . TYR A 1 88 ? 13.404 -2.893 -2.207 1.00 87.81 88 TYR A C 1
ATOM 700 O O . TYR A 1 88 ? 13.351 -2.032 -3.091 1.00 87.81 88 TYR A O 1
ATOM 708 N N . PRO A 1 89 ? 14.583 -3.364 -1.768 1.00 76.81 89 PRO A N 1
ATOM 709 C CA . PRO A 1 89 ? 15.842 -2.886 -2.318 1.00 76.81 89 PRO A CA 1
ATOM 710 C C . PRO A 1 89 ? 15.873 -3.116 -3.833 1.00 76.81 89 PRO A C 1
ATOM 712 O O . PRO A 1 89 ? 15.683 -4.236 -4.302 1.00 76.81 89 PRO A O 1
ATOM 715 N N . ILE A 1 90 ? 16.112 -2.041 -4.586 1.00 73.00 90 ILE A N 1
ATOM 716 C CA . ILE A 1 90 ? 16.514 -2.126 -5.988 1.00 73.00 90 ILE A CA 1
ATOM 717 C C . ILE A 1 90 ? 17.978 -1.747 -6.057 1.00 73.00 90 ILE A C 1
ATOM 719 O O . ILE A 1 90 ? 18.364 -0.668 -5.600 1.00 73.00 90 ILE A O 1
ATOM 723 N N . ASP A 1 91 ? 18.778 -2.578 -6.702 1.00 68.19 91 ASP A N 1
ATOM 724 C CA . ASP A 1 91 ? 20.089 -2.162 -7.171 1.00 68.19 91 ASP A CA 1
ATOM 725 C C . ASP A 1 91 ? 20.228 -2.408 -8.679 1.00 68.19 91 ASP A C 1
ATOM 727 O O . ASP A 1 91 ? 19.335 -2.914 -9.357 1.00 68.19 91 ASP A O 1
ATOM 731 N N . SER A 1 92 ? 21.353 -1.985 -9.254 1.00 59.41 92 SER A N 1
ATOM 732 C CA . SER A 1 92 ? 21.598 -2.120 -10.693 1.00 59.41 92 SER A CA 1
ATOM 733 C C . SER A 1 92 ? 21.717 -3.574 -11.172 1.00 59.41 92 SER A C 1
ATOM 735 O O . SER A 1 92 ? 21.814 -3.798 -12.379 1.00 59.41 92 SER A O 1
ATOM 737 N N . VAL A 1 93 ? 21.761 -4.537 -10.248 1.00 59.34 93 VAL A N 1
ATOM 738 C CA . VAL A 1 93 ? 21.929 -5.972 -10.503 1.00 59.34 93 VAL A CA 1
ATOM 739 C C . VAL A 1 93 ? 20.602 -6.712 -10.306 1.00 59.34 93 VAL A C 1
ATOM 741 O O . VAL A 1 93 ? 20.275 -7.609 -11.083 1.00 59.34 93 VAL A O 1
ATOM 744 N N . THR A 1 94 ? 19.812 -6.299 -9.319 1.00 63.38 94 THR A N 1
ATOM 745 C CA . THR A 1 94 ? 18.541 -6.889 -8.910 1.00 63.38 94 THR A CA 1
ATOM 746 C C . THR A 1 94 ? 17.386 -6.001 -9.367 1.00 63.38 94 THR A C 1
ATOM 748 O O . THR A 1 94 ? 17.065 -4.969 -8.784 1.00 63.38 94 THR A O 1
ATOM 751 N N . SER A 1 95 ? 16.736 -6.391 -10.466 1.00 67.69 95 SER A N 1
ATOM 752 C CA . SER A 1 95 ? 15.409 -5.856 -10.777 1.00 67.69 95 SER A CA 1
ATOM 753 C C . SER A 1 95 ? 14.421 -6.331 -9.714 1.00 67.69 95 SER A C 1
ATOM 755 O O . SER A 1 95 ? 14.463 -7.508 -9.356 1.00 67.69 95 SER A O 1
ATOM 757 N N . ILE A 1 96 ? 13.505 -5.466 -9.269 1.00 76.25 96 ILE A N 1
ATOM 758 C CA . ILE A 1 96 ? 12.370 -5.908 -8.450 1.00 76.25 96 ILE A CA 1
ATOM 759 C C . ILE A 1 96 ? 11.589 -6.950 -9.246 1.00 76.25 96 ILE A C 1
ATOM 761 O O . ILE A 1 96 ? 11.165 -6.664 -10.366 1.00 76.25 96 ILE A O 1
ATOM 765 N N . ASP A 1 97 ? 11.382 -8.131 -8.671 1.00 84.88 97 ASP A N 1
ATOM 766 C CA . ASP A 1 97 ? 10.352 -9.047 -9.151 1.00 84.88 97 ASP A CA 1
ATOM 767 C C . ASP A 1 97 ? 9.006 -8.603 -8.556 1.00 84.88 97 ASP A C 1
ATOM 769 O O . ASP A 1 97 ? 8.818 -8.721 -7.337 1.00 84.88 97 ASP A O 1
ATOM 773 N N . PRO A 1 98 ? 8.062 -8.088 -9.368 1.00 86.00 98 PRO A N 1
ATOM 774 C CA . PRO A 1 98 ? 6.775 -7.626 -8.861 1.00 86.00 98 PRO A CA 1
ATOM 775 C C . PRO A 1 98 ? 6.010 -8.730 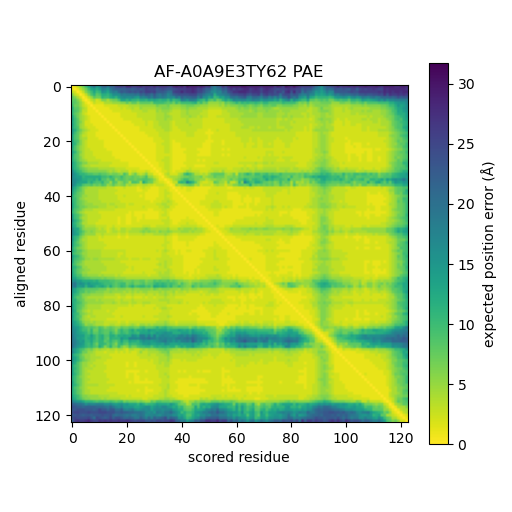-8.131 1.00 86.00 98 PRO A C 1
ATOM 777 O O . PRO A 1 98 ? 5.287 -8.441 -7.185 1.00 86.00 98 PRO A O 1
ATOM 780 N N . ARG A 1 99 ? 6.218 -10.004 -8.490 1.00 88.50 99 ARG A N 1
ATOM 781 C CA . ARG A 1 99 ? 5.545 -11.143 -7.849 1.00 88.50 99 ARG A CA 1
ATOM 782 C C . ARG A 1 99 ? 5.936 -11.295 -6.390 1.00 88.50 99 ARG A C 1
ATOM 784 O O . ARG A 1 99 ? 5.079 -11.590 -5.563 1.00 88.50 99 ARG A O 1
ATOM 791 N N . HIS A 1 100 ? 7.213 -11.087 -6.073 1.00 89.31 100 HIS A N 1
ATOM 792 C CA . HIS A 1 100 ? 7.688 -11.146 -4.694 1.00 89.31 100 HIS A CA 1
ATOM 793 C C . HIS A 1 100 ? 7.071 -10.020 -3.861 1.00 89.31 100 HIS A C 1
ATOM 795 O O . HIS A 1 100 ? 6.577 -10.268 -2.765 1.00 89.31 100 HIS A O 1
ATOM 801 N N . VAL A 1 101 ? 7.025 -8.807 -4.416 1.00 91.56 101 VAL A N 1
ATOM 802 C CA . VAL A 1 101 ? 6.421 -7.650 -3.743 1.00 91.56 101 VAL A CA 1
ATOM 803 C C . VAL A 1 101 ? 4.916 -7.819 -3.564 1.00 91.56 101 VAL A C 1
ATOM 805 O O . VAL A 1 101 ? 4.401 -7.563 -2.483 1.00 91.56 101 VAL A O 1
ATOM 808 N N . ILE A 1 102 ? 4.209 -8.286 -4.593 1.00 94.38 102 ILE A N 1
ATOM 809 C CA . ILE A 1 102 ? 2.771 -8.564 -4.519 1.00 94.38 102 ILE A CA 1
ATOM 810 C C . ILE A 1 102 ? 2.485 -9.651 -3.482 1.00 94.38 102 ILE A C 1
ATOM 812 O O . ILE A 1 102 ? 1.521 -9.522 -2.736 1.00 94.38 102 ILE A O 1
ATOM 816 N N . ALA A 1 103 ? 3.309 -10.698 -3.396 1.00 94.50 103 ALA A N 1
ATOM 817 C CA . ALA A 1 103 ? 3.141 -11.736 -2.383 1.00 94.50 103 ALA A CA 1
ATOM 818 C C . ALA A 1 103 ? 3.335 -11.183 -0.961 1.00 94.50 103 ALA A C 1
ATOM 820 O O . ALA A 1 103 ? 2.503 -11.434 -0.092 1.00 94.50 103 ALA A O 1
ATOM 821 N N . ASP A 1 104 ? 4.398 -10.408 -0.737 1.00 94.50 104 ASP A N 1
ATOM 822 C CA . ASP A 1 104 ? 4.722 -9.827 0.568 1.00 94.50 104 ASP A CA 1
ATOM 823 C C . ASP A 1 104 ? 3.705 -8.756 0.995 1.00 94.50 104 ASP A C 1
ATOM 825 O O . ASP A 1 104 ? 2.998 -8.919 1.990 1.00 94.50 104 ASP A O 1
ATOM 829 N N . PHE A 1 105 ? 3.538 -7.696 0.199 1.00 95.56 105 PHE A N 1
ATOM 830 C CA . PHE A 1 105 ? 2.559 -6.646 0.486 1.00 95.56 105 PHE A CA 1
ATOM 831 C C . PHE A 1 105 ? 1.129 -7.193 0.510 1.00 95.56 105 PHE A C 1
ATOM 833 O O . PHE A 1 105 ? 0.329 -6.818 1.366 1.00 95.56 105 PHE A O 1
ATOM 840 N N . GLY A 1 106 ? 0.805 -8.117 -0.397 1.00 96.38 106 GLY A N 1
ATOM 841 C CA . GLY A 1 106 ? -0.506 -8.747 -0.471 1.00 96.38 106 GLY A CA 1
ATOM 842 C C . GLY A 1 106 ? -0.842 -9.602 0.744 1.00 96.38 106 GLY A C 1
ATOM 843 O O . GLY A 1 106 ? -2.004 -9.618 1.146 1.00 96.38 106 GLY A O 1
ATOM 844 N N . TYR A 1 107 ? 0.144 -10.249 1.372 1.00 96.06 107 TYR A N 1
ATOM 845 C CA . TYR A 1 107 ? -0.052 -10.947 2.644 1.00 96.06 107 TYR A CA 1
ATOM 846 C C . TYR A 1 107 ? -0.507 -9.980 3.745 1.00 96.06 107 TYR A C 1
ATOM 848 O O . TYR A 1 107 ? -1.522 -10.212 4.403 1.00 96.06 107 TYR A O 1
ATOM 856 N N . TYR A 1 108 ? 0.196 -8.858 3.915 1.00 96.94 108 TYR A N 1
ATOM 857 C CA . TYR A 1 108 ? -0.146 -7.863 4.933 1.00 96.94 108 TYR A CA 1
ATOM 858 C C . TYR A 1 108 ? -1.460 -7.136 4.635 1.00 96.94 108 TYR A C 1
ATOM 860 O O . TYR A 1 108 ? -2.268 -6.937 5.543 1.00 96.94 108 TYR A O 1
ATOM 868 N N . LEU A 1 109 ? -1.696 -6.774 3.371 1.00 96.75 109 LEU A N 1
ATOM 869 C CA . LEU A 1 109 ? -2.938 -6.141 2.937 1.00 96.75 109 LEU A CA 1
ATOM 870 C C . LEU A 1 109 ? -4.135 -7.085 3.100 1.00 96.75 109 LEU A C 1
ATOM 872 O O . LEU A 1 109 ? -5.179 -6.649 3.564 1.00 96.75 109 LEU A O 1
ATOM 876 N N . GLY A 1 110 ? -3.988 -8.374 2.780 1.00 95.94 110 GLY A N 1
ATOM 877 C CA . GLY A 1 110 ? -5.036 -9.376 2.998 1.00 95.94 110 GLY A CA 1
ATOM 878 C C . GLY A 1 110 ? -5.428 -9.474 4.470 1.00 95.94 110 GLY A C 1
ATOM 879 O O . GLY A 1 110 ? -6.599 -9.332 4.804 1.00 95.94 110 GLY A O 1
ATOM 880 N N . ARG A 1 111 ? -4.436 -9.578 5.365 1.00 95.44 111 ARG A N 1
ATOM 881 C CA . ARG A 1 111 ? -4.681 -9.576 6.817 1.00 95.44 111 ARG A CA 1
ATOM 882 C C . ARG A 1 111 ? -5.369 -8.308 7.310 1.00 95.44 111 ARG A C 1
ATOM 884 O O . ARG A 1 111 ? -6.144 -8.384 8.252 1.00 95.44 111 ARG A O 1
ATOM 891 N N . LEU A 1 112 ? -5.053 -7.156 6.719 1.00 95.94 112 LEU A N 1
ATOM 892 C CA . LEU A 1 112 ? -5.712 -5.896 7.047 1.00 95.94 112 LEU A CA 1
ATOM 893 C C . LEU A 1 112 ? -7.174 -5.899 6.592 1.00 95.94 112 LEU A C 1
ATOM 895 O O . LEU A 1 112 ? -8.040 -5.498 7.357 1.00 95.94 112 LEU A O 1
ATOM 899 N N . LEU A 1 113 ? -7.452 -6.352 5.368 1.00 95.56 113 LEU A N 1
ATOM 900 C CA . LEU A 1 113 ? -8.808 -6.395 4.810 1.00 95.56 113 LEU A CA 1
ATOM 901 C C . LEU A 1 113 ? -9.726 -7.378 5.550 1.00 95.56 113 LEU A C 1
ATOM 903 O O . LEU A 1 113 ? -10.933 -7.171 5.581 1.00 95.56 113 LEU A O 1
ATOM 907 N N . GLU A 1 114 ? -9.151 -8.408 6.164 1.00 94.19 114 GLU A N 1
ATOM 908 C CA . GLU A 1 114 ? -9.847 -9.403 6.988 1.00 94.19 114 GLU A CA 1
ATOM 909 C C . GLU A 1 114 ? -9.791 -9.077 8.492 1.00 94.19 114 GLU A C 1
ATOM 911 O O . GLU A 1 114 ? -10.204 -9.887 9.320 1.00 94.19 114 GLU A O 1
ATOM 916 N N . TRP A 1 115 ? -9.235 -7.926 8.881 1.00 93.56 115 TRP A N 1
ATOM 917 C CA . TRP A 1 115 ? -9.053 -7.596 10.289 1.00 93.56 115 TRP A CA 1
ATOM 918 C C . TRP A 1 115 ? -10.383 -7.262 10.970 1.00 93.56 115 TRP A C 1
ATOM 920 O O . TRP A 1 115 ? -11.082 -6.337 10.569 1.00 93.56 115 TRP A O 1
ATOM 930 N N . GLU A 1 116 ? -10.691 -7.955 12.062 1.00 86.44 116 GLU A N 1
ATOM 931 C CA . GLU A 1 116 ? -11.793 -7.608 12.959 1.00 86.44 116 GLU A CA 1
ATOM 932 C C . GLU A 1 116 ? -11.242 -6.808 14.143 1.00 86.44 116 GLU A C 1
ATOM 934 O O . GLU A 1 116 ? -10.358 -7.266 14.879 1.00 86.44 116 GLU A O 1
ATOM 939 N N . SER A 1 117 ? -11.730 -5.579 14.324 1.00 72.56 117 SER A N 1
ATOM 940 C CA . SER A 1 117 ? -11.325 -4.769 15.470 1.00 72.56 117 SER A CA 1
ATOM 941 C C . SER A 1 117 ? -11.906 -5.372 16.752 1.00 72.56 117 SER A C 1
ATOM 943 O O . SER A 1 117 ? -13.031 -5.868 16.770 1.00 72.56 117 SER A O 1
ATOM 945 N N . ILE A 1 118 ? -11.167 -5.301 17.860 1.00 67.00 118 ILE A N 1
ATOM 946 C CA . ILE A 1 118 ? -11.643 -5.812 19.159 1.00 67.00 118 ILE A CA 1
ATOM 947 C C . ILE A 1 118 ? -12.949 -5.116 19.586 1.00 67.00 118 ILE A C 1
ATOM 949 O O . ILE A 1 118 ? -13.796 -5.738 20.220 1.00 67.00 118 ILE A O 1
ATOM 953 N N . GLU A 1 119 ? -13.154 -3.857 19.192 1.00 61.69 119 GLU A N 1
ATOM 954 C CA . GLU A 1 119 ? -14.392 -3.116 19.462 1.00 61.69 119 GLU A CA 1
ATOM 955 C C . GLU A 1 119 ? -15.612 -3.712 18.743 1.00 61.69 119 GLU A C 1
ATOM 957 O O . GLU A 1 119 ? -16.711 -3.660 19.283 1.00 61.69 119 GLU A O 1
ATOM 962 N N . SER A 1 120 ? -15.427 -4.344 17.577 1.00 58.16 120 SER A N 1
ATOM 963 C CA . SER A 1 120 ? -16.513 -5.007 16.835 1.00 58.16 120 SER A CA 1
ATOM 964 C C . SER A 1 120 ? -16.959 -6.347 17.435 1.00 58.16 120 SER A C 1
ATOM 966 O O . SER A 1 120 ? -18.042 -6.826 17.119 1.00 58.16 120 SER A O 1
ATOM 968 N N . VAL A 1 121 ? -16.147 -6.944 18.315 1.00 58.50 121 VAL A N 1
ATOM 969 C CA . VAL A 1 121 ? -16.419 -8.255 18.936 1.00 58.50 121 VAL A CA 1
ATOM 970 C C . VAL A 1 121 ? -17.194 -8.119 20.256 1.00 58.50 121 VAL A C 1
ATOM 972 O O . VAL A 1 121 ? -17.840 -9.069 20.694 1.00 58.50 121 VAL A O 1
ATOM 975 N N . PHE A 1 122 ? -17.141 -6.946 20.896 1.00 55.56 122 PHE A N 1
ATOM 976 C CA . PHE A 1 122 ? -17.744 -6.695 22.213 1.00 55.56 122 PHE A CA 1
ATOM 977 C C . PHE A 1 122 ? -18.814 -5.586 22.227 1.00 55.56 122 PHE A C 1
ATOM 979 O O . PHE A 1 122 ? -19.273 -5.221 23.312 1.00 55.56 122 PHE A O 1
ATOM 986 N N . GLY A 1 123 ? -19.189 -5.045 21.063 1.00 49.78 123 GLY A N 1
ATOM 987 C CA . GLY A 1 123 ? -20.319 -4.120 20.890 1.00 49.78 123 GLY A CA 1
ATOM 988 C C . GLY A 1 123 ? -21.605 -4.849 20.528 1.00 49.78 123 GLY A C 1
ATOM 989 O O . GLY A 1 123 ? -22.668 -4.420 21.028 1.00 49.78 123 GLY A O 1
#

Sequence (123 aa):
MPRRSRSKRLERAIDRFKEELTAFIESKGATAGRFYEHKIETPAGLLHISINEGWIATRFEDVGAGNAFTKSCGVPCNPYSGKWNFHYPIDSVTSIDPRHVIADFGYYLGRLLEWESIESVFG

Mean predicted aligned error: 5.56 Å

Nearest PDB structures (foldseek):
  5o4z-assembly1_A  TM=4.542E-01  e=1.584E+00  Thermotoga maritima
  5xsp-assembly1_B  TM=4.213E-01  e=1.584E+00  Staphylococcus aureus
  8ioo-assembly1_A  TM=5.073E-01  e=8.219E+00  Deinococcus radiodurans
  2yh2-assembly1_B  TM=4.000E-01  e=9.329E+00  Pyrobaculum calidifontis

Solvent-accessible surface area (backbone atoms only — not comparable to full-atom values): 6953 Å² total; per-residue (Å²): 131,83,79,77,78,78,52,72,69,56,52,55,40,49,52,51,31,46,52,56,50,49,54,50,45,41,76,73,59,36,40,82,42,88,92,35,62,25,30,31,83,36,71,40,40,44,35,33,32,36,80,52,93,43,30,38,46,29,30,26,72,35,32,67,44,32,34,62,53,20,69,76,67,80,60,64,34,42,76,90,65,14,37,48,64,46,82,45,86,64,54,101,84,46,74,66,57,48,67,60,50,48,53,55,56,44,52,56,50,49,54,43,64,69,41,78,55,74,68,77,78,76,111

pLDDT: mean 87.9, std 12.77, range [44.0, 98.19]

Radius of gyration: 15.87 Å; Cα contacts (8 Å, |Δi|>4): 177; chains: 1; bounding box: 49×26×42 Å

Foldseek 3Di:
DDDDDADPVLVVLQVVLQVVVVVLVVVVVWDQDDVARTWDQFPLGIKGWHRDRFKIWIAHPNLPSLQQQQVVLVQGADNPTRIRMGGGDDDSVDRDDSVVVCVVVVVSVVCRRVDDDPVNVVD

Secondary structure (DSSP, 8-state):
---PPPPHHHHHHHHHHHHHHHHHHHHTT-EE-SSSSEEEEETTEEEEEEEETTEEEEEESSHHHHHHHHHHHSSPPPTTT-B--EE----SS----HHHHHHHHHHHHHHHHTPPPHHHHH-